Protein AF-A0A6C8XUL5-F1 (afdb_monomer_lite)

Foldseek 3Di:
DAAEEEDELDPPPDDDDDDPDPPNDLEAEAAARYEYECYERAAPHEYEDHEDEYENYEFANGEYEDCAYEYEQYEYDNQGEYEHCAYEYEQYEFEQYEYEANEYEYEQYEYEDNGYYHHDDYYYYHYHYHD

Structure (mmCIF, N/CA/C/O backbone):
data_AF-A0A6C8XUL5-F1
#
_entry.id   AF-A0A6C8XUL5-F1
#
loop_
_atom_site.group_PDB
_atom_site.id
_atom_site.type_symbol
_atom_site.label_atom_id
_atom_site.label_alt_id
_atom_site.label_comp_id
_atom_site.label_asym_id
_atom_site.label_entity_id
_atom_site.label_seq_id
_atom_site.pdbx_PDB_ins_code
_atom_site.Cartn_x
_atom_site.Cartn_y
_atom_site.Cartn_z
_atom_site.occupancy
_atom_site.B_iso_or_equiv
_atom_site.auth_seq_id
_atom_site.auth_comp_id
_atom_site.auth_asym_id
_atom_site.auth_atom_id
_atom_site.pdbx_PDB_model_num
ATOM 1 N N . MET A 1 1 ? -13.283 20.469 7.363 1.00 48.81 1 MET A N 1
ATOM 2 C CA . MET A 1 1 ? -13.446 20.619 5.900 1.00 48.81 1 MET A CA 1
ATOM 3 C C . MET A 1 1 ? -13.046 19.283 5.301 1.00 48.81 1 MET A C 1
ATOM 5 O O . MET A 1 1 ? -11.991 18.810 5.689 1.00 48.81 1 MET A O 1
ATOM 9 N N . LYS A 1 2 ? -13.903 18.635 4.503 1.00 56.72 2 LYS A N 1
ATOM 10 C CA . LYS A 1 2 ? -13.577 17.347 3.867 1.00 56.72 2 LYS A CA 1
ATOM 11 C C . LYS A 1 2 ? -12.746 17.623 2.621 1.00 56.72 2 LYS A C 1
ATOM 13 O O . LYS A 1 2 ? -13.206 18.402 1.781 1.00 56.72 2 LYS A O 1
ATOM 18 N N . LEU A 1 3 ? -11.562 17.036 2.505 1.00 50.69 3 LEU A N 1
ATOM 19 C CA . LEU A 1 3 ? -10.768 17.140 1.290 1.00 50.69 3 LEU A CA 1
ATOM 20 C C . LEU A 1 3 ? -11.162 16.001 0.339 1.00 50.69 3 LEU A C 1
ATOM 22 O O . LEU A 1 3 ? -11.160 14.834 0.726 1.00 50.69 3 LEU A O 1
ATOM 26 N N . LYS A 1 4 ? -11.535 16.353 -0.896 1.00 58.06 4 LYS A N 1
ATOM 27 C CA . LYS A 1 4 ? -11.709 15.401 -1.999 1.00 58.06 4 LYS A CA 1
ATOM 28 C C . LYS A 1 4 ? -10.564 15.591 -2.980 1.00 58.06 4 LYS A C 1
ATOM 30 O O . LYS A 1 4 ? -10.488 16.642 -3.612 1.00 58.06 4 LYS A O 1
ATOM 35 N N . ILE A 1 5 ? -9.682 14.602 -3.081 1.00 58.25 5 ILE A N 1
ATOM 36 C CA . ILE A 1 5 ? -8.580 14.601 -4.052 1.00 58.25 5 ILE A CA 1
ATOM 37 C C . ILE A 1 5 ? -8.922 13.590 -5.142 1.00 58.25 5 ILE A C 1
ATOM 39 O O . ILE A 1 5 ? -9.222 12.435 -4.847 1.00 58.25 5 ILE A O 1
ATOM 43 N N . ILE A 1 6 ? -8.880 14.053 -6.390 1.00 52.81 6 ILE A N 1
ATOM 44 C CA . ILE A 1 6 ? -9.029 13.246 -7.602 1.00 52.81 6 ILE A CA 1
ATOM 45 C C . ILE A 1 6 ? -7.823 13.588 -8.480 1.00 52.81 6 ILE A C 1
ATOM 47 O O . ILE A 1 6 ? -7.719 14.731 -8.930 1.00 52.81 6 ILE A O 1
ATOM 51 N N . GLY A 1 7 ? -6.908 12.642 -8.708 1.00 57.12 7 GLY A N 1
ATOM 52 C CA . GLY A 1 7 ? -5.795 12.819 -9.651 1.00 57.12 7 GLY A CA 1
ATOM 53 C C . GLY A 1 7 ? -4.392 12.475 -9.135 1.00 57.12 7 GLY A C 1
ATOM 54 O O . GLY A 1 7 ? -4.191 12.063 -7.996 1.00 57.12 7 GLY A O 1
ATOM 55 N N . PHE A 1 8 ? -3.422 12.621 -10.043 1.00 52.56 8 PHE A N 1
ATOM 56 C CA . PHE A 1 8 ? -2.024 12.200 -9.920 1.00 52.56 8 PHE A CA 1
ATOM 57 C C . PHE A 1 8 ? -1.273 12.921 -8.788 1.00 52.56 8 PHE A C 1
ATOM 59 O O . PHE A 1 8 ? -1.269 14.151 -8.740 1.00 52.56 8 PHE A O 1
ATOM 66 N N . ILE A 1 9 ? -0.547 12.171 -7.952 1.00 58.50 9 ILE A N 1
ATOM 67 C CA . ILE A 1 9 ? 0.650 12.698 -7.291 1.00 58.50 9 ILE A CA 1
ATOM 68 C C . ILE A 1 9 ? 1.796 12.378 -8.231 1.00 58.50 9 ILE A C 1
ATOM 70 O O . ILE A 1 9 ? 2.227 11.242 -8.315 1.00 58.50 9 ILE A O 1
ATOM 74 N N . SER A 1 10 ? 2.179 13.333 -9.072 1.00 52.16 10 SER A N 1
ATOM 75 C CA . SER A 1 10 ? 3.425 13.198 -9.816 1.00 52.16 10 SER A CA 1
ATOM 76 C C . SER A 1 10 ? 4.107 14.545 -9.951 1.00 52.16 10 SER A C 1
ATOM 78 O O . SER A 1 10 ? 3.469 15.542 -10.303 1.00 52.16 10 SER A O 1
ATOM 80 N N . GLY A 1 11 ? 5.426 14.516 -9.814 1.00 46.41 11 GLY A N 1
ATOM 81 C CA . GLY A 1 11 ? 6.333 15.550 -10.289 1.00 46.41 11 GLY A CA 1
ATOM 82 C C . GLY A 1 11 ? 6.716 15.367 -11.761 1.00 46.41 11 GLY A C 1
ATOM 83 O O . GLY A 1 11 ? 7.575 16.095 -12.240 1.00 46.41 11 GLY A O 1
ATOM 84 N N . ALA A 1 12 ? 6.132 14.404 -12.492 1.00 38.12 12 ALA A N 1
ATOM 85 C CA . ALA A 1 12 ? 6.661 13.954 -13.785 1.00 38.12 12 ALA A CA 1
ATOM 86 C C . ALA A 1 12 ? 5.685 13.975 -14.979 1.00 38.12 12 ALA A C 1
ATOM 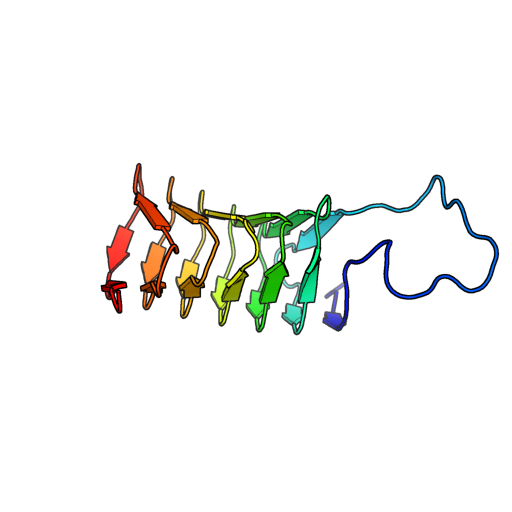88 O O . ALA A 1 12 ? 6.123 13.755 -16.106 1.00 38.12 12 ALA A O 1
ATOM 89 N N . LEU A 1 13 ? 4.400 14.297 -14.805 1.00 39.03 13 LEU A N 1
ATOM 90 C CA . LEU A 1 13 ? 3.441 14.400 -15.916 1.00 39.03 13 LEU A CA 1
ATOM 91 C C . LEU A 1 13 ? 2.839 15.806 -16.073 1.00 39.03 13 LEU A C 1
ATOM 93 O O . LEU A 1 13 ? 1.624 15.942 -16.116 1.00 39.03 13 LEU A O 1
ATOM 97 N N . TYR A 1 14 ? 3.685 16.842 -16.198 1.00 38.09 14 TYR A N 1
ATOM 98 C CA . TYR A 1 14 ? 3.521 17.924 -17.195 1.00 38.09 14 TYR A CA 1
ATOM 99 C C . TYR A 1 14 ? 4.769 18.834 -17.238 1.00 38.09 14 TYR A C 1
ATOM 101 O O . TYR A 1 14 ? 4.769 19.936 -16.696 1.00 38.09 14 TYR A O 1
ATOM 109 N N . TYR A 1 15 ? 5.852 18.408 -17.897 1.00 37.00 15 TYR A N 1
ATOM 110 C CA . TYR A 1 15 ? 6.905 19.350 -18.303 1.00 37.00 15 TYR A CA 1
ATOM 111 C C . TYR A 1 15 ? 6.707 19.775 -19.764 1.00 37.00 15 TYR A C 1
ATOM 113 O O . TYR A 1 15 ? 7.208 19.121 -20.677 1.00 37.00 15 TYR A O 1
ATOM 121 N N . PRO A 1 16 ? 6.073 20.933 -19.996 1.00 34.12 16 PRO A N 1
ATOM 122 C CA . PRO A 1 16 ? 6.552 21.866 -20.994 1.00 34.12 16 PRO A CA 1
ATOM 123 C C . PRO A 1 16 ? 6.929 23.162 -20.273 1.00 34.12 16 PRO A C 1
ATOM 125 O O . PRO A 1 16 ? 6.075 23.955 -19.906 1.00 34.12 16 PRO A O 1
ATOM 128 N N . ALA A 1 17 ? 8.236 23.348 -20.089 1.00 37.53 17 ALA A N 1
ATOM 129 C CA . ALA A 1 17 ? 8.886 24.569 -19.616 1.00 37.53 17 ALA A CA 1
ATOM 130 C C . ALA A 1 17 ? 8.509 25.076 -18.200 1.00 37.53 17 ALA A C 1
ATOM 132 O O . ALA A 1 17 ? 7.435 25.602 -17.943 1.00 37.53 17 ALA A O 1
ATOM 133 N N . ALA A 1 18 ? 9.518 25.050 -17.326 1.00 42.41 18 ALA A N 1
ATOM 134 C CA . ALA A 1 18 ? 9.684 25.952 -16.186 1.00 42.41 18 ALA A CA 1
ATOM 135 C C . ALA A 1 18 ? 8.651 25.883 -15.046 1.00 42.41 18 ALA A C 1
ATOM 137 O O . ALA A 1 18 ? 7.934 26.845 -14.811 1.00 42.41 18 ALA A O 1
ATOM 138 N N . VAL A 1 19 ? 8.735 24.843 -14.209 1.00 37.50 19 VAL A N 1
ATOM 139 C CA . VAL A 1 19 ? 8.680 25.042 -12.749 1.00 37.50 19 VAL A CA 1
ATOM 140 C C . VAL A 1 19 ? 9.622 24.027 -12.088 1.00 37.50 19 VAL A C 1
ATOM 142 O O . VAL A 1 19 ? 9.265 22.874 -11.870 1.00 37.50 19 VAL A O 1
ATOM 145 N N . PHE A 1 20 ? 10.852 24.434 -11.764 1.00 49.56 20 PHE A N 1
ATOM 146 C CA . PHE A 1 20 ? 11.566 23.799 -10.653 1.00 49.56 20 PHE A CA 1
ATOM 147 C C . PHE A 1 20 ? 10.867 24.288 -9.382 1.00 49.56 20 PHE A C 1
ATOM 149 O O . PHE A 1 20 ? 11.232 25.326 -8.836 1.00 49.56 20 PHE A O 1
ATOM 156 N N . ALA A 1 21 ? 9.781 23.627 -8.979 1.00 43.47 21 ALA A N 1
ATOM 157 C CA . ALA A 1 21 ? 9.059 24.009 -7.776 1.00 43.47 21 ALA A CA 1
ATOM 158 C C . ALA A 1 21 ? 9.847 23.491 -6.572 1.00 43.47 21 ALA A C 1
ATOM 160 O O . ALA A 1 21 ? 9.774 22.312 -6.239 1.00 43.47 21 ALA A O 1
ATOM 161 N N . SER A 1 22 ? 10.554 24.385 -5.885 1.00 44.62 22 SER A N 1
ATOM 162 C CA . SER A 1 22 ? 11.027 24.177 -4.509 1.00 44.62 22 SER A CA 1
ATOM 163 C C . SER A 1 22 ? 9.905 23.789 -3.530 1.00 44.62 22 SER A C 1
ATOM 165 O O . SER A 1 22 ? 10.194 23.376 -2.412 1.00 44.62 22 SER A O 1
ATOM 167 N N . ASP A 1 23 ? 8.648 23.903 -3.970 1.00 45.00 23 ASP A N 1
ATOM 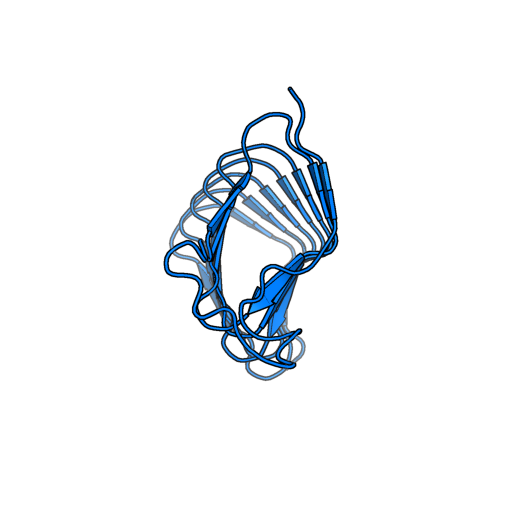168 C CA . ASP A 1 23 ? 7.427 23.668 -3.204 1.00 45.00 23 ASP A CA 1
ATOM 169 C C . ASP A 1 23 ? 6.681 22.393 -3.656 1.00 45.00 23 ASP A C 1
ATOM 171 O O . ASP A 1 23 ? 5.548 22.157 -3.230 1.00 45.00 23 ASP A O 1
ATOM 175 N N . TYR A 1 24 ? 7.278 21.564 -4.529 1.00 55.09 24 TYR A N 1
ATOM 176 C CA . TYR A 1 24 ? 6.722 20.243 -4.832 1.00 55.09 24 TYR A CA 1
ATOM 177 C C . TYR A 1 24 ? 6.753 19.401 -3.556 1.00 55.09 24 TYR A C 1
ATOM 179 O O . TYR A 1 24 ? 7.818 19.001 -3.086 1.00 55.09 24 TYR A O 1
ATOM 187 N N . ASN A 1 25 ? 5.577 19.160 -2.976 1.00 54.91 25 ASN A N 1
ATOM 188 C CA . ASN A 1 25 ? 5.433 18.270 -1.840 1.00 54.91 25 ASN A CA 1
ATOM 189 C C . ASN A 1 25 ? 4.957 16.902 -2.355 1.00 54.91 25 ASN A C 1
ATOM 191 O O . ASN A 1 25 ? 3.758 16.752 -2.596 1.00 54.91 25 ASN A O 1
ATOM 195 N N . PRO A 1 26 ? 5.847 15.903 -2.501 1.00 70.00 26 PRO A N 1
ATOM 196 C CA . PRO A 1 26 ? 5.518 14.551 -2.972 1.00 70.00 26 PRO A CA 1
ATOM 197 C C . PRO A 1 26 ? 4.637 13.763 -1.987 1.00 70.00 26 PRO A C 1
ATOM 199 O O . PRO A 1 26 ? 4.610 12.538 -2.026 1.00 70.00 26 PRO A O 1
ATOM 202 N N . ARG A 1 27 ? 3.979 14.437 -1.034 1.00 74.19 27 ARG A N 1
ATOM 203 C CA . ARG A 1 27 ? 3.303 13.827 0.108 1.00 74.19 27 ARG A CA 1
ATOM 204 C C . ARG A 1 27 ? 1.847 14.249 0.198 1.00 74.19 27 ARG A C 1
ATOM 206 O O . ARG A 1 27 ? 1.550 15.422 0.426 1.00 74.19 27 ARG A O 1
ATOM 213 N N . ILE A 1 28 ? 0.948 13.274 0.114 1.00 83.44 28 ILE A N 1
ATOM 214 C CA . ILE A 1 28 ? -0.446 13.426 0.549 1.00 83.44 28 ILE A CA 1
ATOM 215 C C . ILE A 1 28 ? -0.574 12.838 1.949 1.00 83.44 28 ILE A C 1
ATOM 217 O O . ILE A 1 28 ? -0.146 11.714 2.172 1.00 83.44 28 ILE A O 1
ATOM 221 N N . ASN A 1 29 ? -1.219 13.572 2.855 1.00 89.81 29 ASN A N 1
ATOM 222 C CA . ASN A 1 29 ? -1.661 13.044 4.143 1.00 89.81 29 ASN A CA 1
ATOM 223 C C . ASN A 1 29 ? -3.191 12.986 4.130 1.00 89.81 29 ASN A C 1
ATOM 225 O O . ASN A 1 29 ? -3.839 14.037 4.144 1.00 89.81 29 ASN A O 1
ATOM 229 N N . VAL A 1 30 ? -3.753 11.782 4.070 1.00 91.06 30 VAL A N 1
ATOM 230 C CA . VAL A 1 30 ? -5.197 11.527 4.113 1.00 91.06 30 VAL A CA 1
ATOM 231 C C . VAL A 1 30 ? -5.612 11.429 5.573 1.00 91.06 30 VAL A C 1
ATOM 233 O O . VAL A 1 30 ? -5.098 10.592 6.312 1.00 91.06 30 VAL A O 1
ATOM 236 N N . LYS A 1 31 ? -6.495 12.327 6.013 1.00 93.19 31 LYS A N 1
ATOM 237 C CA . LYS A 1 31 ? -6.913 12.442 7.415 1.00 93.19 31 LYS A CA 1
ATOM 238 C C . LYS A 1 31 ? -8.345 11.936 7.603 1.00 93.19 31 LYS A C 1
ATOM 240 O O . LYS A 1 31 ? -9.085 11.775 6.629 1.00 93.19 31 LYS A O 1
ATOM 245 N N . PRO A 1 32 ? -8.799 11.725 8.853 1.00 95.12 32 PRO A N 1
ATOM 246 C CA . PRO A 1 32 ? -10.180 11.338 9.118 1.00 95.12 32 PRO A CA 1
ATOM 247 C C . PRO A 1 32 ? -11.207 12.254 8.433 1.00 95.12 32 PRO A C 1
ATOM 249 O O . PRO A 1 32 ? -11.242 13.464 8.658 1.00 95.12 32 PRO A O 1
ATOM 252 N N . GLY A 1 33 ? -12.073 11.650 7.615 1.00 90.31 33 GLY A N 1
ATOM 253 C CA . GLY A 1 33 ? -13.123 12.336 6.858 1.00 90.31 33 GLY A CA 1
ATOM 254 C C . GLY A 1 33 ? -12.732 12.780 5.445 1.00 90.31 33 GLY A C 1
ATOM 255 O O . GLY A 1 33 ? -13.624 13.225 4.714 1.00 90.31 33 GLY A O 1
ATOM 256 N N . ASP A 1 34 ? -11.460 12.645 5.064 1.00 90.62 34 ASP A N 1
ATOM 257 C CA . ASP A 1 34 ? -11.007 12.833 3.687 1.00 90.62 34 ASP A CA 1
ATOM 258 C C . ASP A 1 34 ? -11.369 11.621 2.822 1.00 90.62 34 ASP A C 1
ATOM 260 O O . ASP A 1 34 ? -11.443 10.484 3.298 1.00 90.62 34 ASP A O 1
ATOM 264 N N . GLU A 1 35 ? -11.603 11.887 1.540 1.00 88.94 35 GLU A N 1
ATOM 265 C CA . GLU A 1 35 ? -11.916 10.875 0.536 1.00 88.94 35 GLU A CA 1
ATOM 266 C C . GLU A 1 35 ? -11.020 11.112 -0.680 1.00 88.94 35 GLU A C 1
ATOM 268 O O . GLU A 1 35 ? -11.110 12.142 -1.356 1.00 88.94 35 GLU A O 1
ATOM 273 N N . VAL A 1 36 ? -10.141 10.157 -0.948 1.00 88.38 36 VAL A N 1
ATOM 274 C CA . VAL A 1 36 ? -9.175 10.221 -2.041 1.00 88.38 36 VAL A CA 1
ATOM 275 C C . VAL A 1 36 ? -9.436 9.062 -2.987 1.00 88.38 36 VAL A C 1
ATOM 277 O O . VAL A 1 36 ? -9.628 7.923 -2.565 1.00 88.38 36 VAL A O 1
ATOM 280 N N . ASN A 1 37 ? -9.482 9.347 -4.280 1.00 88.75 37 ASN A N 1
ATOM 281 C CA . ASN A 1 37 ? -9.683 8.321 -5.292 1.00 88.75 37 ASN A CA 1
ATOM 282 C C . ASN A 1 37 ? -8.772 8.552 -6.490 1.00 88.75 37 ASN A C 1
ATOM 284 O O . ASN A 1 37 ? -8.385 9.687 -6.784 1.00 88.75 37 ASN A O 1
ATOM 288 N N . ASN A 1 38 ? -8.476 7.462 -7.194 1.00 87.69 38 ASN A N 1
ATOM 289 C CA . ASN A 1 38 ? -7.815 7.487 -8.495 1.00 87.69 38 ASN A CA 1
ATOM 290 C C . ASN A 1 38 ? -6.440 8.166 -8.420 1.00 87.69 38 ASN A C 1
ATOM 292 O O . ASN A 1 38 ? -6.119 9.069 -9.199 1.00 87.69 38 ASN A O 1
ATOM 296 N N . THR A 1 39 ? -5.638 7.735 -7.448 1.00 86.88 39 THR A N 1
ATOM 297 C CA . THR A 1 39 ? -4.288 8.253 -7.219 1.00 86.88 39 THR A CA 1
ATOM 298 C C . THR A 1 39 ? -3.229 7.355 -7.836 1.00 86.88 39 THR A C 1
ATOM 300 O O . THR A 1 39 ? -3.244 6.144 -7.646 1.00 86.88 39 THR A O 1
ATOM 303 N N . TYR A 1 40 ? -2.265 7.966 -8.518 1.00 89.19 40 TYR A N 1
ATOM 304 C CA . TYR A 1 40 ? -1.034 7.307 -8.954 1.00 89.19 40 TYR A CA 1
ATOM 305 C C . TYR A 1 40 ? 0.105 7.783 -8.075 1.00 89.19 40 TYR A C 1
ATOM 307 O O . TYR A 1 40 ? 0.272 8.994 -7.989 1.00 89.19 40 TYR A O 1
ATOM 315 N N . ILE A 1 41 ? 0.853 6.868 -7.461 1.00 91.75 41 ILE A N 1
ATOM 316 C CA . ILE A 1 41 ? 2.008 7.151 -6.602 1.00 91.75 41 ILE A CA 1
ATOM 317 C C . ILE A 1 41 ? 3.280 6.764 -7.352 1.00 91.75 41 ILE A C 1
ATOM 319 O O . ILE A 1 41 ? 3.614 5.580 -7.418 1.00 91.75 41 ILE A O 1
ATOM 323 N N . PHE A 1 42 ? 3.967 7.740 -7.942 1.00 91.00 42 PHE A N 1
ATOM 324 C CA . PHE A 1 42 ? 5.177 7.478 -8.718 1.00 91.00 42 PHE A CA 1
ATOM 325 C C . PHE A 1 42 ? 6.430 7.407 -7.846 1.00 91.00 42 PHE A C 1
ATOM 327 O O . PHE A 1 42 ? 6.412 7.697 -6.652 1.00 91.00 42 PHE A O 1
ATOM 334 N N . TYR A 1 43 ? 7.545 7.022 -8.462 1.00 88.06 43 TYR A N 1
ATOM 335 C CA . TYR A 1 43 ? 8.844 6.970 -7.808 1.00 88.06 43 TYR A CA 1
ATOM 336 C C . TYR A 1 43 ? 9.188 8.277 -7.075 1.00 88.06 43 TYR A C 1
ATOM 338 O O . TYR A 1 43 ? 9.280 9.345 -7.680 1.00 88.06 43 TYR A O 1
ATOM 346 N N . GLY A 1 44 ? 9.417 8.168 -5.764 1.00 86.19 44 GLY A N 1
ATOM 347 C CA . GLY A 1 44 ? 9.698 9.298 -4.871 1.00 86.19 44 GLY A CA 1
ATOM 348 C C . GLY A 1 44 ? 8.461 9.941 -4.235 1.00 86.19 44 GLY A C 1
ATOM 349 O O . GLY A 1 44 ? 8.618 10.693 -3.269 1.00 86.19 44 GLY A O 1
ATOM 350 N N . ASP A 1 45 ? 7.259 9.615 -4.712 1.00 90.25 45 ASP A N 1
ATOM 351 C CA . ASP A 1 45 ? 6.000 10.058 -4.121 1.00 90.25 45 ASP A CA 1
ATOM 352 C C . ASP A 1 45 ? 5.564 9.143 -2.976 1.00 90.25 45 ASP A C 1
ATOM 354 O O . ASP A 1 45 ? 5.819 7.935 -2.961 1.00 90.25 45 ASP A O 1
ATOM 358 N N . ILE A 1 46 ? 4.906 9.747 -1.988 1.00 92.06 46 ILE A N 1
ATOM 359 C CA . ILE A 1 46 ? 4.443 9.078 -0.779 1.00 92.06 46 ILE A CA 1
ATOM 360 C C . ILE A 1 46 ? 3.000 9.499 -0.482 1.00 92.06 46 ILE A C 1
ATOM 362 O O . ILE A 1 46 ? 2.679 10.683 -0.409 1.00 92.06 46 ILE A O 1
ATOM 366 N N . GLN A 1 47 ? 2.118 8.539 -0.232 1.00 94.19 47 GLN A N 1
ATOM 367 C CA . GLN A 1 47 ? 0.801 8.803 0.349 1.00 94.19 47 GLN A CA 1
ATOM 368 C C . GLN A 1 47 ? 0.761 8.234 1.765 1.00 94.19 47 GLN A C 1
ATOM 370 O O . GLN A 1 47 ? 0.900 7.030 1.949 1.00 94.19 47 GLN A O 1
ATOM 375 N N . HIS A 1 48 ? 0.565 9.090 2.761 1.00 95.56 48 HIS A N 1
ATOM 376 C CA . HIS A 1 48 ? 0.248 8.687 4.124 1.00 95.56 48 HIS A CA 1
ATOM 377 C C . HIS A 1 48 ? -1.266 8.647 4.291 1.00 95.56 48 HIS A C 1
ATOM 379 O O . HIS A 1 48 ? -1.950 9.653 4.093 1.00 95.56 48 HIS A O 1
ATOM 385 N N . VAL A 1 49 ? -1.790 7.482 4.641 1.00 96.31 49 VAL A N 1
ATOM 386 C CA . VAL A 1 49 ? -3.186 7.290 5.014 1.00 96.31 49 VAL A CA 1
ATOM 387 C C . VAL A 1 49 ? -3.216 7.184 6.532 1.00 96.31 49 VAL A C 1
ATOM 389 O O . VAL A 1 49 ? -2.930 6.136 7.102 1.00 96.31 49 VAL A O 1
ATOM 392 N N . ASP A 1 50 ? -3.490 8.314 7.180 1.00 96.25 50 ASP A N 1
ATOM 393 C CA . ASP A 1 50 ? -3.543 8.472 8.640 1.00 96.25 50 ASP A CA 1
ATOM 394 C C . ASP A 1 50 ? -5.008 8.509 9.128 1.00 96.25 50 ASP A C 1
ATOM 396 O O . ASP A 1 50 ? -5.333 9.087 10.169 1.00 96.25 50 ASP A O 1
ATOM 400 N N . GLY A 1 51 ? -5.916 7.969 8.312 1.00 90.88 51 GLY A N 1
ATOM 401 C CA . GLY A 1 51 ? -7.364 8.048 8.447 1.00 90.88 51 GLY A CA 1
ATOM 402 C C . GLY A 1 51 ? -8.056 8.310 7.105 1.00 90.88 51 GLY A C 1
ATOM 403 O O . GLY A 1 51 ? -7.423 8.458 6.064 1.00 90.88 51 GLY A O 1
ATOM 404 N N . GLY A 1 52 ? -9.388 8.386 7.128 1.00 93.19 52 GLY A N 1
ATOM 405 C CA . GLY A 1 52 ? -10.181 8.641 5.919 1.00 93.19 52 GLY A CA 1
ATOM 406 C C . GLY A 1 52 ? -10.286 7.422 5.000 1.00 93.19 52 GLY A C 1
ATOM 407 O O . GLY A 1 52 ? -10.119 6.281 5.442 1.00 93.19 52 GLY A O 1
ATOM 408 N N . THR A 1 53 ? -10.630 7.660 3.734 1.00 95.31 53 THR A N 1
ATOM 409 C CA . THR A 1 53 ? -10.850 6.594 2.747 1.00 9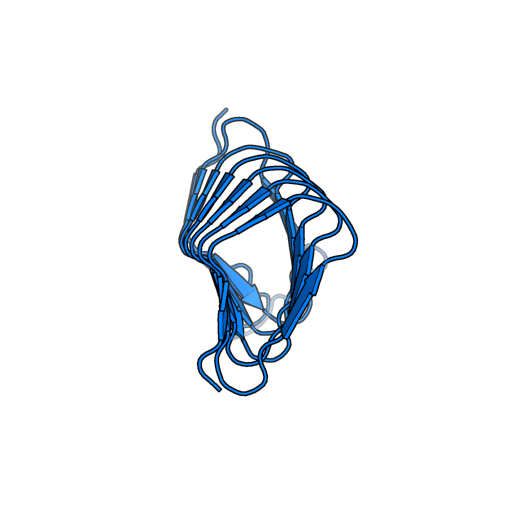5.31 53 THR A CA 1
ATOM 410 C C . THR A 1 53 ? -10.075 6.860 1.466 1.00 95.31 53 THR A C 1
ATOM 412 O O . THR A 1 53 ? -10.176 7.944 0.889 1.00 95.31 53 THR A O 1
ATOM 415 N N . VAL A 1 54 ? -9.339 5.850 1.007 1.00 95.94 54 VAL A N 1
ATOM 416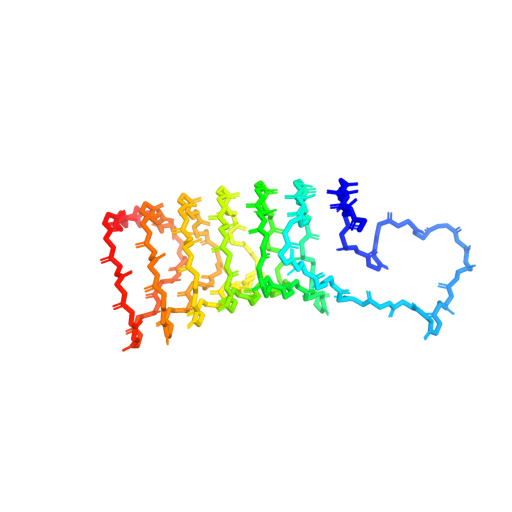 C CA . VAL A 1 54 ? -8.609 5.854 -0.261 1.00 95.94 54 VAL A CA 1
ATOM 417 C C . VAL A 1 54 ? -9.096 4.708 -1.142 1.00 95.94 54 VAL A C 1
ATOM 419 O O . VAL A 1 54 ? -9.294 3.588 -0.670 1.00 95.94 54 VAL A O 1
ATOM 422 N N . SER A 1 55 ? -9.291 4.978 -2.428 1.00 96.19 55 SER A N 1
ATOM 423 C CA . SER A 1 55 ? -9.705 3.970 -3.410 1.00 96.19 55 SER A CA 1
ATOM 424 C C . SER A 1 55 ? -8.964 4.121 -4.736 1.00 96.19 55 SER A C 1
ATOM 426 O O . SER A 1 55 ? -8.520 5.220 -5.080 1.00 96.19 55 SER A O 1
ATOM 428 N N . ASN A 1 56 ? -8.856 3.032 -5.499 1.00 95.56 56 ASN A N 1
ATOM 429 C CA . ASN A 1 56 ? -8.314 3.024 -6.863 1.00 95.56 56 ASN A CA 1
ATOM 430 C C . ASN A 1 56 ? -6.902 3.623 -6.934 1.00 95.56 56 ASN A C 1
ATOM 432 O O . ASN A 1 56 ? -6.654 4.588 -7.664 1.00 95.56 56 ASN A O 1
ATOM 436 N N . THR A 1 57 ? -5.986 3.099 -6.124 1.00 95.94 57 THR A N 1
ATOM 437 C CA . THR A 1 57 ? -4.598 3.577 -6.100 1.00 95.94 57 THR A CA 1
ATOM 438 C C . THR A 1 57 ? -3.721 2.715 -6.994 1.00 95.94 57 THR A C 1
ATOM 440 O O . THR A 1 57 ? -3.767 1.497 -6.909 1.00 95.94 57 THR A O 1
ATOM 443 N N . THR A 1 58 ? -2.875 3.326 -7.817 1.00 96.06 58 THR A N 1
ATOM 444 C CA . THR A 1 58 ? -1.768 2.630 -8.489 1.00 96.06 58 THR A CA 1
ATOM 445 C C . THR A 1 58 ? -0.450 3.121 -7.911 1.00 96.06 58 THR A C 1
ATOM 447 O O . THR A 1 58 ? -0.110 4.295 -8.038 1.00 96.06 58 THR A O 1
ATOM 450 N N . ILE A 1 59 ? 0.294 2.236 -7.262 1.00 96.38 59 ILE A N 1
ATOM 451 C CA . ILE A 1 59 ? 1.622 2.518 -6.724 1.00 96.38 59 ILE A CA 1
ATOM 452 C C . ILE A 1 59 ? 2.634 2.046 -7.763 1.00 96.38 59 ILE A C 1
ATOM 454 O O . ILE A 1 59 ? 2.777 0.847 -7.968 1.00 96.38 59 ILE A O 1
ATOM 458 N N . PHE A 1 60 ? 3.311 2.985 -8.420 1.00 95.00 60 PHE A N 1
ATOM 459 C CA . PHE A 1 60 ? 4.249 2.735 -9.514 1.00 95.00 60 PHE A CA 1
ATOM 460 C C . PHE A 1 60 ? 5.643 3.237 -9.119 1.00 95.00 60 PHE A C 1
ATOM 462 O O . PHE A 1 60 ? 6.037 4.369 -9.413 1.00 95.00 60 PHE A O 1
ATOM 469 N N . GLY A 1 61 ? 6.350 2.426 -8.332 1.00 94.12 61 GLY A N 1
ATOM 470 C CA . GLY A 1 61 ? 7.651 2.772 -7.741 1.00 94.12 61 GLY A CA 1
ATOM 471 C C . GLY A 1 61 ? 7.611 3.747 -6.557 1.00 94.12 61 GLY A C 1
ATOM 472 O O . GLY A 1 61 ? 8.656 4.016 -5.965 1.00 94.12 61 GLY A O 1
ATOM 473 N N . GLY A 1 62 ? 6.438 4.284 -6.207 1.00 95.12 62 GLY A N 1
ATOM 474 C CA . GLY A 1 62 ? 6.226 5.103 -5.011 1.00 95.12 62 GLY A CA 1
ATOM 475 C C . GLY A 1 62 ? 5.869 4.295 -3.760 1.00 95.12 62 GLY A C 1
ATOM 476 O O . GLY A 1 62 ? 5.992 3.066 -3.733 1.00 95.12 62 GLY A O 1
ATOM 477 N N . THR A 1 63 ? 5.383 4.982 -2.723 1.00 97.12 63 THR A N 1
ATOM 478 C CA . THR A 1 63 ? 5.004 4.343 -1.449 1.00 97.12 63 THR A CA 1
ATOM 479 C C . THR A 1 63 ? 3.640 4.804 -0.931 1.00 97.12 63 THR A C 1
ATOM 481 O O . THR A 1 63 ? 3.391 5.998 -0.772 1.00 97.12 63 THR A O 1
ATOM 484 N N . GLN A 1 64 ? 2.764 3.862 -0.588 1.00 98.06 64 GLN A N 1
ATOM 485 C CA . GLN A 1 64 ? 1.569 4.118 0.219 1.00 98.06 64 GLN A CA 1
ATOM 486 C C . GLN A 1 64 ? 1.803 3.594 1.638 1.00 98.06 64 GLN A C 1
ATOM 488 O O . GLN A 1 64 ? 1.914 2.390 1.840 1.00 98.06 64 GLN A O 1
ATOM 493 N N . ASN A 1 65 ? 1.846 4.495 2.615 1.00 98.31 65 ASN A N 1
ATOM 494 C CA . ASN A 1 65 ? 1.913 4.159 4.033 1.00 98.31 65 ASN A CA 1
ATOM 495 C C . ASN A 1 65 ? 0.498 4.190 4.617 1.00 98.31 65 ASN A C 1
ATOM 497 O O . ASN A 1 65 ? -0.094 5.264 4.730 1.00 98.31 65 ASN A O 1
ATOM 501 N N . VAL A 1 66 ? -0.040 3.036 4.993 1.00 98.56 66 VAL A N 1
ATOM 502 C CA . VAL A 1 66 ? -1.358 2.896 5.617 1.00 98.56 66 VAL A CA 1
ATOM 503 C C . VAL A 1 66 ? -1.178 2.763 7.126 1.00 98.56 66 VAL A C 1
ATOM 505 O O . VAL A 1 66 ? -0.887 1.685 7.644 1.00 98.56 66 VAL A O 1
ATOM 508 N N . ASN A 1 67 ? -1.332 3.883 7.827 1.00 98.25 67 ASN A N 1
ATOM 509 C CA . ASN A 1 67 ? -1.211 3.962 9.282 1.00 98.25 67 ASN A CA 1
ATOM 510 C C . ASN A 1 67 ? -2.577 3.805 9.970 1.00 98.25 67 ASN A C 1
ATOM 512 O O . ASN A 1 67 ? -2.653 3.231 11.054 1.00 98.25 67 ASN A O 1
ATOM 516 N N . ASP A 1 68 ? -3.649 4.303 9.346 1.00 98.31 68 ASP A N 1
ATOM 517 C CA . ASP A 1 68 ? -5.044 4.147 9.777 1.00 98.31 68 ASP A CA 1
ATOM 518 C C . ASP A 1 68 ? -6.011 4.394 8.594 1.00 98.31 68 ASP A C 1
ATOM 520 O O . ASP A 1 68 ? -5.595 4.797 7.508 1.00 98.31 68 ASP A O 1
ATOM 524 N N . GLY A 1 69 ? -7.314 4.185 8.787 1.00 97.12 69 GLY A N 1
ATOM 525 C CA . GLY A 1 69 ? -8.350 4.417 7.776 1.00 97.12 69 GLY A CA 1
ATOM 526 C C . GLY A 1 69 ? -8.662 3.193 6.913 1.00 97.12 69 GLY A C 1
ATOM 527 O O . GLY A 1 69 ? -8.434 2.053 7.318 1.00 97.12 69 GLY A O 1
ATOM 528 N N . SER A 1 70 ? -9.248 3.431 5.736 1.00 98.31 70 SER A N 1
ATOM 529 C CA . SER A 1 70 ? -9.680 2.380 4.805 1.00 98.31 70 SER A CA 1
ATOM 530 C C . SER A 1 70 ? -9.074 2.596 3.426 1.00 98.31 70 SER A C 1
ATOM 532 O O . SER A 1 70 ? -9.296 3.641 2.813 1.00 98.31 70 SER A O 1
ATOM 534 N N . VAL A 1 71 ? -8.375 1.590 2.911 1.00 98.69 71 VAL A N 1
ATOM 535 C CA . VAL A 1 71 ? -7.790 1.587 1.567 1.00 98.69 71 VAL A CA 1
ATOM 536 C C . VAL A 1 71 ? -8.369 0.431 0.763 1.00 98.69 71 VAL A C 1
ATOM 538 O O . VAL A 1 71 ? -8.468 -0.696 1.246 1.00 98.69 71 VAL A O 1
ATOM 541 N N . THR A 1 72 ? -8.779 0.720 -0.464 1.00 98.75 72 THR A N 1
ATOM 542 C CA . THR A 1 72 ? -9.439 -0.243 -1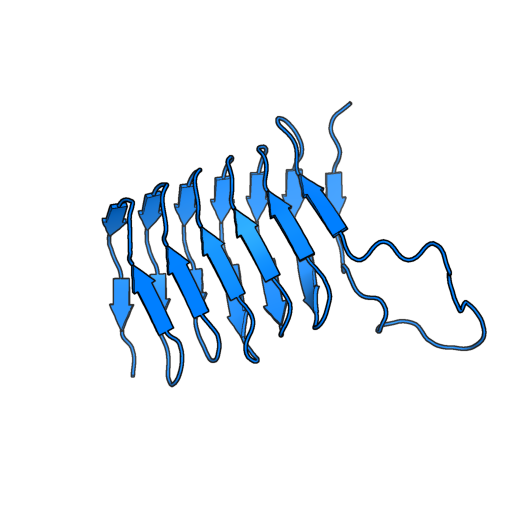.349 1.00 98.75 72 THR A CA 1
ATOM 543 C C . THR A 1 72 ? -8.874 -0.150 -2.758 1.00 98.75 72 THR A C 1
ATOM 545 O O . THR A 1 72 ? -8.484 0.934 -3.197 1.00 98.75 72 THR A O 1
ATOM 548 N N . ASP A 1 73 ? -8.851 -1.279 -3.461 1.00 98.62 73 ASP A N 1
ATOM 549 C CA . ASP A 1 73 ? -8.535 -1.354 -4.888 1.00 98.62 73 ASP A CA 1
ATOM 550 C C . ASP A 1 73 ? -7.162 -0.732 -5.205 1.00 98.62 73 ASP A C 1
ATOM 552 O O . ASP A 1 73 ? -7.037 0.271 -5.916 1.00 98.62 73 ASP A O 1
ATOM 556 N N . THR A 1 74 ? -6.115 -1.316 -4.619 1.00 98.69 74 THR A N 1
ATOM 557 C CA . THR A 1 74 ? -4.727 -0.896 -4.843 1.00 98.69 74 THR A CA 1
ATOM 558 C C . THR A 1 74 ? -4.037 -1.832 -5.829 1.00 98.69 74 THR A C 1
ATOM 560 O O . THR A 1 74 ? -4.054 -3.046 -5.653 1.00 98.69 74 THR A O 1
ATOM 563 N N . ILE A 1 75 ? -3.356 -1.271 -6.825 1.00 98.50 75 ILE A N 1
ATOM 564 C CA . ILE A 1 75 ? -2.406 -1.976 -7.690 1.00 98.50 75 ILE A CA 1
ATOM 565 C C . ILE A 1 75 ? -0.995 -1.572 -7.267 1.00 98.50 75 ILE A C 1
ATOM 567 O O . ILE A 1 75 ? -0.694 -0.380 -7.187 1.00 98.50 75 ILE A O 1
ATOM 571 N N . ILE A 1 76 ? -0.137 -2.551 -6.995 1.00 98.44 76 ILE A N 1
ATOM 572 C CA . ILE A 1 76 ? 1.265 -2.342 -6.633 1.00 98.44 76 ILE A CA 1
ATOM 573 C C . ILE A 1 76 ? 2.155 -2.887 -7.751 1.00 98.44 76 ILE A C 1
ATOM 575 O O . ILE A 1 76 ? 2.228 -4.098 -7.970 1.00 98.44 76 ILE A O 1
ATOM 579 N N . ASP A 1 77 ? 2.851 -1.986 -8.437 1.00 96.62 77 ASP A N 1
ATOM 580 C CA . ASP A 1 77 ? 3.640 -2.287 -9.629 1.00 96.62 77 ASP A CA 1
ATOM 581 C C . ASP A 1 77 ? 4.968 -1.502 -9.652 1.00 96.62 77 ASP A C 1
ATOM 583 O O . ASP A 1 77 ? 5.194 -0.604 -8.839 1.00 96.62 77 ASP A O 1
ATOM 587 N N . ASP A 1 78 ? 5.880 -1.885 -10.546 1.00 95.25 78 ASP A N 1
ATOM 588 C CA . ASP A 1 78 ? 7.225 -1.315 -10.737 1.00 95.25 78 ASP A CA 1
ATOM 589 C C . ASP A 1 78 ? 7.960 -0.989 -9.424 1.00 95.25 78 ASP A C 1
ATOM 591 O O . ASP A 1 78 ? 8.365 0.144 -9.170 1.00 95.25 78 ASP A O 1
ATOM 595 N N . ARG A 1 79 ? 8.133 -1.994 -8.554 1.00 96.75 79 ARG A N 1
ATOM 596 C CA . ARG A 1 79 ? 8.763 -1.856 -7.223 1.00 96.75 79 ARG A CA 1
ATOM 597 C C . ARG A 1 79 ? 8.031 -0.908 -6.268 1.00 96.75 79 ARG A C 1
ATOM 599 O O . ARG A 1 79 ? 8.619 -0.476 -5.279 1.00 96.75 79 ARG A O 1
ATOM 606 N N . GLY A 1 80 ? 6.769 -0.593 -6.543 1.00 98.12 80 GLY A N 1
ATOM 607 C CA . GLY A 1 80 ? 5.897 0.121 -5.625 1.00 98.12 80 GLY A CA 1
ATOM 608 C C . GLY A 1 80 ? 5.754 -0.622 -4.299 1.00 98.12 80 GLY A C 1
ATOM 609 O O . GLY A 1 80 ? 5.887 -1.850 -4.234 1.00 98.12 80 GLY A O 1
ATOM 610 N N . ILE A 1 81 ? 5.492 0.136 -3.239 1.00 98.69 81 ILE A N 1
ATOM 611 C CA . ILE A 1 81 ? 5.383 -0.397 -1.881 1.00 98.69 81 ILE A CA 1
ATOM 612 C C . ILE A 1 81 ? 4.077 0.069 -1.239 1.00 98.69 81 ILE A C 1
ATOM 614 O O . ILE A 1 81 ? 3.794 1.267 -1.197 1.00 98.69 81 ILE A O 1
ATOM 618 N N . GLN A 1 82 ? 3.300 -0.873 -0.708 1.00 98.75 82 GLN A N 1
ATOM 619 C CA . GLN A 1 82 ? 2.234 -0.597 0.252 1.00 98.75 82 GLN A CA 1
ATOM 620 C C . GLN A 1 82 ? 2.675 -1.096 1.631 1.00 98.75 82 GLN A C 1
ATOM 622 O O . GLN A 1 82 ? 2.693 -2.302 1.878 1.00 98.75 82 GLN A O 1
ATOM 627 N N . ASP A 1 83 ? 3.016 -0.168 2.518 1.00 98.69 83 ASP A N 1
ATOM 628 C CA . ASP A 1 83 ? 3.378 -0.451 3.906 1.00 98.69 83 ASP A CA 1
ATOM 629 C C . ASP A 1 83 ? 2.135 -0.290 4.787 1.00 98.69 83 ASP A C 1
ATOM 631 O O . ASP A 1 83 ? 1.596 0.807 4.930 1.00 98.69 83 ASP A O 1
ATOM 635 N N . VAL A 1 84 ? 1.658 -1.383 5.373 1.00 98.75 84 VAL A N 1
ATOM 636 C CA . VAL A 1 84 ? 0.452 -1.431 6.204 1.00 98.75 84 VAL A CA 1
ATOM 637 C C . VAL A 1 84 ? 0.858 -1.576 7.665 1.00 98.75 84 VAL A C 1
ATOM 639 O O . VAL A 1 84 ? 1.231 -2.658 8.107 1.00 98.75 84 VAL A O 1
ATOM 642 N N . ALA A 1 85 ? 0.785 -0.484 8.420 1.00 98.44 85 ALA A N 1
ATOM 643 C CA . ALA A 1 85 ? 1.039 -0.460 9.862 1.00 98.44 85 ALA A CA 1
ATOM 644 C C . ALA A 1 85 ? -0.262 -0.451 10.691 1.00 98.44 85 ALA A C 1
ATOM 646 O O . ALA A 1 85 ? -0.246 -0.776 11.878 1.00 98.44 85 ALA A O 1
ATOM 647 N N . GLY A 1 86 ? -1.399 -0.108 10.080 1.00 97.56 86 GLY A N 1
ATOM 648 C CA . GLY A 1 86 ? -2.710 -0.069 10.727 1.00 97.56 86 GLY A CA 1
ATOM 649 C C . GLY A 1 86 ? -3.861 0.009 9.723 1.00 97.56 86 GLY A C 1
ATOM 650 O O . GLY A 1 86 ? -3.686 -0.268 8.539 1.00 97.56 86 GLY A O 1
ATOM 651 N N . GLY A 1 87 ? -5.058 0.363 10.202 1.00 97.69 87 GLY A N 1
ATOM 652 C CA . GLY A 1 87 ? -6.254 0.495 9.364 1.00 97.69 87 GLY A CA 1
ATOM 653 C C . GLY A 1 87 ? -6.724 -0.812 8.708 1.00 97.69 87 GLY A C 1
ATOM 654 O O . GLY A 1 87 ? -6.436 -1.919 9.178 1.00 97.69 87 GLY A O 1
ATOM 655 N N . SER A 1 88 ? -7.487 -0.670 7.621 1.00 98.62 88 SER A N 1
ATOM 656 C CA . SER A 1 88 ? -7.978 -1.774 6.794 1.00 98.62 88 SER A CA 1
ATOM 657 C C . SER A 1 88 ? -7.605 -1.572 5.329 1.00 98.62 88 SER A C 1
ATOM 659 O O . SER A 1 88 ? -7.860 -0.513 4.754 1.00 98.62 88 SER A O 1
ATOM 661 N N . VAL A 1 89 ? -7.031 -2.610 4.724 1.00 98.88 89 VAL A N 1
ATOM 662 C CA . VAL A 1 89 ? -6.697 -2.661 3.300 1.00 98.88 89 VAL A CA 1
ATOM 663 C C . VAL A 1 89 ? -7.421 -3.835 2.660 1.00 98.88 89 VAL A C 1
ATOM 665 O O . VAL A 1 89 ? -7.374 -4.958 3.164 1.00 98.88 89 VAL A O 1
ATOM 668 N N . THR A 1 90 ? -8.097 -3.588 1.543 1.00 98.88 90 THR A N 1
ATOM 669 C CA . THR A 1 90 ? -8.807 -4.638 0.806 1.00 98.88 90 THR A CA 1
ATOM 670 C C . THR A 1 90 ? -8.565 -4.522 -0.692 1.00 98.88 90 THR A C 1
ATOM 672 O O . THR A 1 90 ? -8.348 -3.420 -1.199 1.00 98.88 90 THR A O 1
ATOM 675 N N . ASN A 1 91 ? -8.637 -5.652 -1.396 1.00 98.75 91 ASN A N 1
ATOM 676 C CA . ASN A 1 91 ? -8.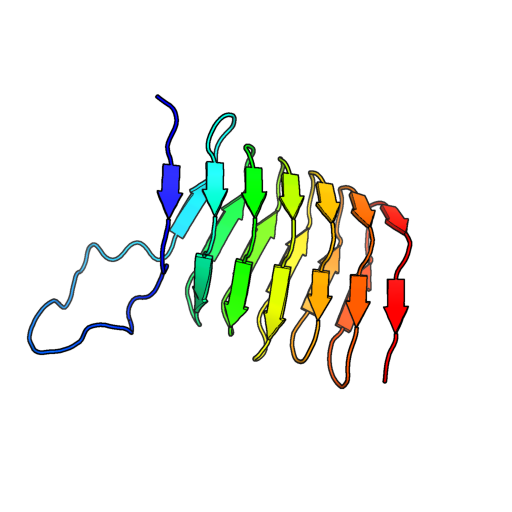510 -5.734 -2.853 1.00 98.75 91 ASN A CA 1
ATOM 677 C C . ASN A 1 91 ? -7.180 -5.155 -3.355 1.00 98.75 91 ASN A C 1
ATOM 679 O O . ASN A 1 91 ? -7.141 -4.210 -4.145 1.00 98.75 91 ASN A O 1
ATOM 683 N N . THR A 1 92 ? -6.075 -5.724 -2.885 1.00 98.81 92 THR A N 1
ATOM 684 C CA . THR A 1 92 ? -4.749 -5.364 -3.389 1.00 98.81 92 THR A CA 1
ATOM 685 C C . THR A 1 92 ? -4.335 -6.340 -4.487 1.00 98.81 92 THR A C 1
ATOM 687 O O . THR A 1 92 ? -4.382 -7.549 -4.288 1.00 98.81 92 THR A O 1
ATOM 690 N N . THR A 1 93 ? -3.882 -5.836 -5.631 1.00 98.62 93 THR A N 1
ATOM 691 C CA . THR A 1 93 ? -3.186 -6.623 -6.659 1.00 98.62 93 THR A CA 1
ATOM 692 C C . THR A 1 93 ? -1.708 -6.254 -6.656 1.00 98.62 93 THR A C 1
ATOM 694 O O . THR A 1 93 ? -1.369 -5.073 -6.712 1.00 98.62 93 THR A O 1
ATOM 697 N N . ILE A 1 94 ? -0.827 -7.246 -6.566 1.00 98.44 94 ILE A N 1
ATOM 698 C CA . ILE A 1 94 ? 0.626 -7.063 -6.514 1.00 98.44 94 ILE A CA 1
ATOM 699 C C . ILE A 1 94 ? 1.244 -7.726 -7.742 1.00 98.44 94 ILE A C 1
ATOM 701 O O . ILE A 1 94 ? 1.277 -8.951 -7.810 1.00 98.44 94 ILE A O 1
ATOM 705 N N . ASP A 1 95 ? 1.761 -6.930 -8.678 1.00 95.88 95 ASP A N 1
ATOM 706 C CA . ASP A 1 95 ? 2.369 -7.442 -9.913 1.00 95.88 95 ASP A CA 1
ATOM 707 C C . ASP A 1 95 ? 3.900 -7.472 -9.814 1.00 95.88 95 ASP A C 1
ATOM 709 O O . ASP A 1 95 ? 4.502 -8.532 -9.903 1.00 95.88 95 ASP A O 1
ATOM 713 N N . TRP A 1 96 ? 4.549 -6.330 -9.564 1.00 96.06 96 TRP A N 1
ATOM 714 C CA . TRP A 1 96 ? 6.019 -6.220 -9.448 1.00 96.06 96 TRP A CA 1
ATOM 715 C C . TRP A 1 96 ? 6.458 -5.435 -8.208 1.00 96.06 96 TRP A C 1
ATOM 717 O O . TRP A 1 96 ? 7.533 -4.827 -8.183 1.00 96.06 96 TRP A O 1
ATOM 727 N N . GLY A 1 97 ? 5.597 -5.399 -7.193 1.00 98.00 97 GLY A N 1
ATOM 728 C CA . GLY A 1 97 ? 5.789 -4.620 -5.977 1.00 98.00 97 GLY A CA 1
ATOM 729 C C . GLY A 1 97 ? 5.746 -5.443 -4.695 1.00 98.00 97 GLY A C 1
ATOM 730 O O . GLY A 1 97 ? 5.806 -6.675 -4.702 1.00 98.00 97 GLY A O 1
ATOM 731 N N . LEU A 1 98 ? 5.641 -4.726 -3.580 1.00 98.69 98 LEU A N 1
ATOM 732 C CA . LEU A 1 98 ? 5.616 -5.289 -2.236 1.00 98.69 98 LEU A CA 1
ATOM 733 C C . LEU A 1 98 ? 4.431 -4.741 -1.436 1.00 98.69 98 LEU A C 1
ATOM 735 O O . LEU A 1 98 ? 4.274 -3.529 -1.306 1.00 98.69 98 LEU A O 1
ATOM 739 N N . GLN A 1 99 ? 3.652 -5.636 -0.831 1.00 98.75 99 GLN A N 1
ATOM 740 C CA . GLN A 1 99 ? 2.797 -5.306 0.307 1.00 98.75 99 GLN A CA 1
ATOM 741 C C . GLN A 1 99 ? 3.479 -5.791 1.589 1.00 98.75 99 GLN A C 1
ATOM 743 O O . GLN A 1 99 ? 3.653 -6.993 1.790 1.00 98.75 99 GLN A O 1
ATOM 748 N N . SER A 1 100 ? 3.877 -4.861 2.449 1.00 98.69 100 SER A N 1
ATOM 749 C CA . SER A 1 100 ? 4.503 -5.139 3.742 1.00 98.69 100 SER A CA 1
ATOM 750 C C . SER A 1 100 ? 3.482 -4.888 4.843 1.00 98.69 100 SER A C 1
ATOM 752 O O . SER A 1 100 ? 3.020 -3.766 5.023 1.00 98.69 100 SER A O 1
ATOM 754 N N . VAL A 1 101 ? 3.088 -5.932 5.564 1.00 98.62 101 VAL A N 1
ATOM 755 C CA . VAL A 1 101 ? 2.054 -5.885 6.600 1.00 98.62 101 VAL A CA 1
ATOM 756 C C . VAL A 1 101 ? 2.717 -6.011 7.965 1.00 98.62 101 VAL A C 1
ATOM 758 O O . VAL A 1 101 ? 3.209 -7.073 8.340 1.00 98.62 101 VAL A O 1
ATOM 761 N N . GLN A 1 102 ? 2.737 -4.898 8.688 1.00 98.19 102 GLN A N 1
ATOM 762 C CA . GLN A 1 102 ? 3.301 -4.735 10.028 1.00 98.19 102 GLN A CA 1
ATOM 763 C C . GLN A 1 102 ? 2.222 -4.369 11.060 1.00 98.19 102 GLN A C 1
ATOM 765 O O . GLN A 1 102 ? 2.536 -3.932 12.161 1.00 98.19 102 GLN A O 1
ATOM 770 N N . GLY A 1 103 ? 0.944 -4.508 10.704 1.00 97.50 103 GLY A N 1
ATOM 771 C CA . GLY A 1 103 ? -0.205 -4.208 11.548 1.00 97.50 103 GLY A CA 1
ATOM 772 C C . GLY A 1 103 ? -1.503 -4.150 10.739 1.00 97.50 103 GLY A C 1
ATOM 773 O O . GLY A 1 103 ? -1.525 -4.452 9.548 1.00 97.50 103 GLY A O 1
ATOM 774 N N . GLY A 1 104 ? -2.606 -3.769 11.390 1.00 97.31 104 GLY A N 1
ATOM 775 C CA . GLY A 1 104 ? -3.911 -3.618 10.734 1.00 97.31 104 GLY A CA 1
ATOM 776 C C . GLY A 1 104 ? -4.531 -4.927 10.222 1.00 97.31 104 GLY A C 1
ATOM 777 O O . GLY A 1 104 ? -4.216 -6.024 10.699 1.00 97.31 104 GLY A O 1
ATOM 778 N N . SER A 1 105 ? -5.457 -4.792 9.269 1.00 98.50 105 SER A N 1
ATOM 779 C CA . SER A 1 105 ? -6.143 -5.909 8.609 1.00 98.50 105 SER A CA 1
ATOM 780 C C . SER A 1 105 ? -6.050 -5.788 7.093 1.00 98.50 105 SER A C 1
ATOM 782 O O . SER A 1 105 ? -6.512 -4.801 6.520 1.00 98.50 105 SER A O 1
ATOM 784 N N . VAL A 1 106 ? -5.540 -6.830 6.443 1.00 98.88 106 VAL A N 1
ATOM 785 C CA . VAL A 1 106 ? -5.448 -6.943 4.986 1.00 98.88 106 VAL A CA 1
ATOM 786 C C . VAL A 1 106 ? -6.283 -8.123 4.508 1.00 98.88 106 VAL A C 1
ATOM 788 O O . VAL A 1 106 ? -6.185 -9.228 5.044 1.00 98.88 106 VAL A O 1
ATOM 791 N N . THR A 1 107 ? -7.116 -7.898 3.498 1.00 98.81 107 THR A N 1
ATOM 792 C CA . THR A 1 107 ? -7.954 -8.951 2.906 1.00 98.81 107 THR A CA 1
ATOM 793 C C . THR A 1 107 ? -7.939 -8.867 1.382 1.00 98.81 107 THR A C 1
ATOM 795 O O . THR A 1 107 ? -7.732 -7.786 0.828 1.00 98.81 107 THR A O 1
ATOM 798 N N . ASN A 1 108 ? -8.188 -9.985 0.699 1.00 98.69 108 ASN A N 1
ATOM 799 C CA . ASN A 1 108 ? -8.285 -10.057 -0.764 1.00 98.69 108 ASN A CA 1
ATOM 800 C C . ASN A 1 108 ? -7.032 -9.533 -1.483 1.00 98.69 108 ASN A C 1
ATOM 802 O O . ASN A 1 108 ? -7.116 -8.652 -2.344 1.00 98.69 108 ASN A O 1
ATOM 806 N N . THR A 1 109 ? -5.863 -10.062 -1.132 1.00 98.75 109 THR A N 1
ATOM 807 C CA . THR A 1 109 ? -4.633 -9.764 -1.874 1.00 98.75 109 THR A CA 1
ATOM 808 C C . THR A 1 109 ? -4.447 -10.786 -2.994 1.00 98.75 109 THR A C 1
ATOM 810 O O . THR A 1 109 ? -4.390 -11.983 -2.737 1.00 98.75 109 THR A O 1
ATOM 813 N N . THR A 1 110 ? -4.299 -10.333 -4.236 1.00 98.69 110 THR A N 1
ATOM 814 C CA . THR A 1 110 ? -3.846 -11.164 -5.361 1.00 98.69 110 THR A CA 1
ATOM 815 C C . THR A 1 110 ? -2.391 -10.841 -5.666 1.00 98.69 110 THR A C 1
ATOM 817 O O . THR A 1 110 ? -2.050 -9.686 -5.903 1.00 98.69 110 THR A O 1
ATOM 820 N N . ILE A 1 111 ? -1.529 -11.851 -5.658 1.00 98.44 111 ILE A N 1
ATOM 821 C CA . ILE A 1 111 ? -0.100 -11.723 -5.952 1.00 98.44 111 ILE A CA 1
ATOM 822 C C . ILE A 1 111 ? 0.163 -12.401 -7.293 1.00 98.44 111 ILE A C 1
ATOM 824 O O . ILE A 1 111 ? -0.034 -13.608 -7.404 1.00 98.44 111 ILE A O 1
ATOM 828 N N . ASN A 1 112 ? 0.592 -11.634 -8.291 1.00 96.94 112 ASN A N 1
ATOM 829 C CA . ASN A 1 112 ? 0.988 -12.120 -9.613 1.00 96.94 112 ASN A CA 1
ATOM 830 C C . ASN A 1 112 ? 2.525 -12.207 -9.727 1.00 96.94 112 ASN A C 1
ATOM 832 O O . ASN A 1 112 ? 3.253 -11.932 -8.767 1.00 96.94 112 ASN A O 1
ATOM 836 N N . SER A 1 113 ? 3.036 -12.608 -10.898 1.00 87.94 113 SER A N 1
ATOM 837 C CA . SER A 1 113 ? 4.454 -12.932 -11.098 1.00 87.94 113 SER A CA 1
ATOM 838 C C . SER A 1 113 ? 5.405 -11.801 -10.682 1.00 87.94 113 SER A C 1
ATOM 840 O O . SER A 1 113 ? 5.489 -10.777 -11.357 1.00 87.94 113 SER A O 1
ATOM 842 N N . LYS A 1 114 ? 6.237 -12.082 -9.665 1.00 92.69 114 LYS A N 1
ATOM 843 C CA . LYS A 1 114 ? 7.235 -11.192 -9.019 1.00 92.69 114 LYS A CA 1
ATOM 844 C C . LYS A 1 114 ? 6.689 -10.193 -7.996 1.00 92.69 114 LYS A C 1
ATOM 846 O O . LYS A 1 114 ? 7.480 -9.420 -7.449 1.00 92.69 114 LYS A O 1
ATOM 851 N N . GLY A 1 115 ? 5.401 -10.250 -7.680 1.00 97.31 115 GLY A N 1
ATOM 852 C CA . GLY A 1 115 ? 4.844 -9.587 -6.513 1.00 97.31 115 GLY A CA 1
ATOM 853 C C . GLY A 1 115 ? 5.254 -10.292 -5.221 1.00 97.31 115 GLY A C 1
ATOM 854 O O . GLY A 1 115 ? 5.561 -11.486 -5.204 1.00 97.31 115 GLY A O 1
ATOM 855 N N . ALA A 1 116 ? 5.246 -9.556 -4.114 1.00 98.12 116 ALA A N 1
ATOM 856 C CA . ALA A 1 116 ? 5.474 -10.121 -2.791 1.00 98.12 116 ALA A CA 1
ATOM 857 C C . ALA A 1 116 ? 4.504 -9.549 -1.754 1.00 98.12 116 ALA A C 1
ATOM 859 O O . ALA A 1 116 ? 4.217 -8.353 -1.739 1.00 98.12 116 ALA A O 1
ATOM 860 N N . GLN A 1 117 ? 4.065 -10.409 -0.835 1.00 98.44 117 GLN A N 1
ATOM 861 C CA . GLN A 1 117 ? 3.430 -10.013 0.418 1.00 98.44 117 GLN A CA 1
ATOM 862 C C . GLN A 1 117 ? 4.318 -10.486 1.569 1.00 98.44 117 GLN A C 1
ATOM 864 O O . GLN A 1 117 ? 4.634 -11.672 1.676 1.00 98.44 117 GLN A O 1
ATOM 869 N N . GLN A 1 118 ? 4.739 -9.557 2.419 1.00 98.44 118 GLN A N 1
ATOM 870 C CA . GLN A 1 118 ? 5.499 -9.837 3.632 1.00 98.44 118 GLN A CA 1
ATOM 871 C C . GLN A 1 118 ? 4.623 -9.517 4.832 1.00 98.44 118 GLN A C 1
ATOM 873 O O . GLN A 1 118 ? 4.092 -8.418 4.921 1.00 98.44 118 GLN A O 1
ATOM 878 N N . VAL A 1 119 ? 4.468 -10.469 5.748 1.00 98.06 119 VAL A N 1
ATOM 879 C CA . VAL A 1 119 ? 3.625 -10.306 6.937 1.00 98.06 119 VAL A CA 1
ATOM 880 C C . VAL A 1 119 ? 4.500 -10.475 8.169 1.00 98.06 119 VAL A C 1
ATOM 882 O O . VAL A 1 119 ? 5.001 -11.571 8.423 1.00 98.06 119 VAL A O 1
ATOM 885 N N . GLY A 1 120 ? 4.718 -9.384 8.899 1.00 96.81 120 GLY A N 1
ATOM 886 C CA . GLY A 1 120 ? 5.385 -9.391 10.199 1.00 96.81 120 GLY A CA 1
ATOM 887 C C . GLY A 1 120 ? 4.387 -9.371 11.353 1.00 96.81 120 GLY A C 1
ATOM 888 O O . GLY A 1 120 ? 4.469 -10.214 12.244 1.00 96.81 120 GLY A O 1
ATOM 889 N N . GLU A 1 121 ? 3.411 -8.461 11.308 1.00 94.69 121 GLU A N 1
ATOM 890 C CA . GLU A 1 121 ? 2.338 -8.319 12.304 1.00 94.69 121 GLU A CA 1
ATOM 891 C C . GLU A 1 121 ? 0.986 -8.030 11.617 1.00 94.69 121 GLU A C 1
ATOM 893 O O . GLU A 1 121 ? 0.933 -7.746 10.423 1.00 94.69 121 GLU A O 1
ATOM 898 N N . GLY A 1 122 ? -0.124 -8.095 12.363 1.00 94.50 122 GLY A N 1
ATOM 899 C CA . GLY A 1 122 ? -1.477 -7.837 11.847 1.00 94.50 122 GLY A CA 1
ATOM 900 C C . GLY A 1 122 ? -2.246 -9.096 11.434 1.00 94.50 122 GLY A C 1
ATOM 901 O O . GLY A 1 122 ? -1.890 -10.217 11.797 1.00 94.50 122 GLY A O 1
ATOM 902 N N . THR A 1 123 ? -3.357 -8.905 10.717 1.00 98.19 123 THR A N 1
ATOM 903 C CA . THR A 1 123 ? -4.194 -10.000 10.194 1.00 98.19 123 THR A CA 1
ATOM 904 C C . THR A 1 123 ? -4.237 -9.945 8.676 1.00 98.19 123 THR A C 1
ATOM 906 O O . THR A 1 123 ? -4.589 -8.915 8.107 1.00 98.19 123 THR A O 1
ATOM 909 N N . VAL A 1 124 ? -3.918 -11.065 8.027 1.00 98.69 124 VAL A N 1
ATOM 910 C CA . VAL A 1 124 ? -4.019 -11.222 6.574 1.00 98.69 124 VAL A CA 1
ATOM 911 C C . VAL A 1 124 ? -4.903 -12.420 6.264 1.00 98.69 124 VAL A C 1
ATOM 913 O O . VAL A 1 124 ? -4.683 -13.510 6.792 1.00 98.69 124 VAL A O 1
ATOM 916 N N . THR A 1 125 ? -5.905 -12.218 5.415 1.00 98.62 125 THR A N 1
ATOM 917 C CA . THR A 1 125 ? -6.819 -13.276 4.958 1.00 98.62 125 THR A CA 1
ATOM 918 C C . THR A 1 125 ? -7.049 -13.166 3.456 1.00 98.62 125 THR A C 1
ATOM 920 O O . THR A 1 125 ? -6.853 -12.100 2.876 1.00 98.62 125 THR A O 1
ATOM 923 N N . ASP A 1 126 ? -7.448 -14.269 2.824 1.00 98.44 126 ASP A N 1
ATOM 924 C CA . ASP A 1 126 ? -7.819 -14.306 1.405 1.00 98.44 126 ASP A CA 1
ATOM 925 C C . ASP A 1 126 ? -6.709 -13.827 0.450 1.00 98.44 126 ASP A C 1
ATOM 927 O O . ASP A 1 126 ? -6.954 -13.111 -0.521 1.00 98.44 126 ASP A O 1
ATOM 931 N N . THR A 1 127 ? -5.466 -14.243 0.722 1.00 98.38 127 THR A N 1
ATOM 932 C CA . THR A 1 127 ? -4.358 -14.084 -0.227 1.00 98.38 127 THR A CA 1
ATOM 933 C C . THR A 1 127 ? -4.403 -15.187 -1.285 1.00 98.38 127 THR A C 1
ATOM 935 O O . THR A 1 127 ? -4.375 -16.375 -0.960 1.00 98.38 127 THR A O 1
ATOM 938 N N . ILE A 1 128 ? -4.411 -14.794 -2.557 1.00 98.38 128 ILE A N 1
ATOM 939 C CA . ILE A 1 128 ? -4.288 -15.675 -3.721 1.00 98.38 128 ILE A CA 1
ATOM 940 C C . ILE A 1 128 ? -2.932 -15.417 -4.374 1.00 98.38 128 ILE A C 1
ATOM 942 O O . ILE A 1 128 ? -2.598 -14.277 -4.687 1.00 98.38 128 ILE A O 1
ATOM 946 N N . ILE A 1 129 ? -2.164 -16.480 -4.605 1.00 97.25 129 ILE A N 1
ATOM 947 C CA . ILE A 1 129 ? -0.909 -16.423 -5.360 1.00 97.25 129 ILE A CA 1
ATOM 948 C C . ILE A 1 129 ? -1.164 -17.025 -6.741 1.00 97.25 129 ILE A C 1
ATOM 950 O O . ILE A 1 129 ? -1.558 -18.186 -6.851 1.00 97.25 129 ILE A O 1
ATOM 954 N N . ASN A 1 130 ? -0.959 -16.213 -7.772 1.00 93.94 130 ASN A N 1
ATOM 955 C CA . ASN A 1 130 ? -1.121 -16.528 -9.185 1.00 93.94 130 ASN A CA 1
ATOM 956 C C . ASN A 1 130 ? 0.232 -16.340 -9.892 1.00 93.94 130 ASN A C 1
ATOM 958 O O . ASN A 1 130 ? 0.428 -15.386 -10.647 1.00 93.94 130 ASN A O 1
ATOM 962 N N . ASP A 1 131 ? 1.180 -17.214 -9.548 1.00 73.31 131 ASP A N 1
ATOM 963 C CA . ASP A 1 131 ? 2.557 -17.212 -10.064 1.00 73.31 131 ASP A CA 1
ATOM 964 C C . ASP A 1 131 ? 2.698 -18.021 -11.363 1.00 73.31 131 ASP A C 1
ATOM 966 O O . ASP A 1 131 ? 2.147 -19.149 -11.427 1.00 73.31 131 ASP A O 1
#

Sequence (131 aa):
MKLKIIGFISGALYYPAAVFASDYNPRINVKPGDEVNNTYIFYGDIQHVDGGTVSNTTIFGGTQNVNDGSVTDTIIDDRGIQDVAGGSVTNTTIDWGLQSVQGGSVTNTTINSKGAQQVGEGTVTDTIIND

Secondary structure (DSSP, 8-state):
---EEES-B-SSS--SS----TT---EEEE-TT-EEEEEEEETT-EEEEEEEEEEEEEEEBSEEEEEEEEEEEEEEETT-EEEESSSEEEEEEESSSEEEEEEEEEEEEEEETT-EEEEEEEEEE--EEE-

Organism: Salmonella diarizonae (NCBI:txid59204)

Radius of gyration: 14.57 Å; chains: 1; bounding box: 25×43×33 Å

InterPro domains:
  IPR012332 Autotransporter, pectate lyase C-like domain superfamily [G3DSA:2.160.20.20] (18-131)
  IPR030930 Adhesin of bacterial autotransporter system [TIGR04415] (36-69)

pLDDT: mean 86.08, std 19.61, range [34.12, 98.88]